Protein AF-A0A094EJZ7-F1 (afdb_monomer_lite)

Secondary structure (DSSP, 8-state):
-EEEBTTGGG--HHHHHHT-BSSTTSEEE-TT---------TT--------SS----EEEETT-TT-EEETT------S--TT----EEE-SSS----------

Structure (mmCIF, N/CA/C/O backbone):
data_AF-A0A094EJZ7-F1
#
_entry.id   AF-A0A094EJZ7-F1
#
loop_
_atom_site.group_PDB
_atom_site.id
_atom_site.type_symbol
_atom_site.label_atom_id
_atom_site.label_alt_id
_atom_site.label_comp_id
_atom_site.label_asym_id
_atom_site.label_entity_id
_atom_site.label_seq_id
_atom_site.pdbx_PDB_ins_code
_atom_site.Cartn_x
_atom_site.Cartn_y
_atom_site.Cartn_z
_atom_site.occupancy
_atom_site.B_iso_or_equiv
_atom_site.auth_seq_id
_atom_site.auth_comp_id
_atom_site.auth_asym_id
_atom_site.auth_atom_id
_atom_site.pdbx_PDB_model_num
ATOM 1 N N . MET A 1 1 ? -4.042 8.710 -10.886 1.00 69.12 1 MET A N 1
ATOM 2 C CA . MET A 1 1 ? -4.130 7.358 -11.488 1.00 69.12 1 MET A CA 1
ATOM 3 C C . MET A 1 1 ? -2.846 6.624 -11.165 1.00 69.12 1 MET A C 1
ATOM 5 O O . MET A 1 1 ? -1.824 7.293 -11.074 1.00 69.12 1 MET A O 1
ATOM 9 N N . LEU A 1 2 ? -2.907 5.308 -10.973 1.00 84.12 2 LEU A N 1
ATOM 10 C CA . LEU A 1 2 ? -1.724 4.473 -10.767 1.00 84.12 2 LEU A CA 1
ATOM 11 C C . LEU A 1 2 ? -1.358 3.765 -12.078 1.00 84.12 2 LEU A C 1
ATOM 13 O O . LEU A 1 2 ? -2.253 3.438 -12.864 1.00 84.12 2 LEU A O 1
ATOM 17 N N . SER A 1 3 ? -0.076 3.516 -12.318 1.00 87.94 3 SER A N 1
ATOM 18 C CA . SER A 1 3 ? 0.377 2.606 -13.374 1.00 87.94 3 SER A CA 1
ATOM 19 C C . SER A 1 3 ? 1.608 1.827 -12.920 1.00 87.94 3 SER A C 1
ATOM 21 O O . SER A 1 3 ? 2.307 2.298 -12.035 1.00 87.94 3 SER A O 1
ATOM 23 N N . PRO A 1 4 ? 1.905 0.651 -13.496 1.00 90.44 4 PRO A N 1
ATOM 24 C CA . PRO A 1 4 ? 3.157 -0.035 -13.194 1.00 90.44 4 PRO A CA 1
ATOM 25 C C . PRO A 1 4 ? 4.373 0.860 -13.460 1.00 90.44 4 PRO A C 1
ATOM 27 O O . PRO A 1 4 ? 4.311 1.760 -14.306 1.00 90.44 4 PRO A O 1
ATOM 30 N N . LEU A 1 5 ? 5.501 0.560 -12.822 1.00 90.75 5 LEU A N 1
ATOM 31 C CA . LEU A 1 5 ? 6.791 1.081 -13.265 1.00 90.75 5 LEU A CA 1
ATOM 32 C C . LEU A 1 5 ? 7.021 0.825 -14.758 1.00 90.75 5 LEU A C 1
ATOM 34 O O . LEU A 1 5 ? 6.748 -0.263 -15.276 1.00 90.75 5 LEU A O 1
ATOM 38 N N . ALA A 1 6 ? 7.608 1.805 -15.444 1.00 92.69 6 ALA A N 1
ATOM 39 C CA . ALA A 1 6 ? 7.993 1.679 -16.847 1.00 92.69 6 ALA A CA 1
ATOM 40 C C . ALA A 1 6 ? 8.988 0.526 -17.082 1.00 92.69 6 ALA A C 1
ATOM 42 O O . ALA A 1 6 ? 8.958 -0.105 -18.139 1.00 92.69 6 ALA A O 1
ATOM 43 N N . ALA A 1 7 ? 9.835 0.230 -16.090 1.00 90.44 7 ALA A N 1
ATOM 44 C CA . ALA A 1 7 ? 10.805 -0.866 -16.120 1.00 90.44 7 ALA A CA 1
ATOM 45 C C . ALA A 1 7 ? 10.166 -2.267 -15.967 1.00 90.44 7 ALA A C 1
ATOM 47 O O . ALA A 1 7 ? 10.747 -3.270 -16.389 1.00 90.44 7 ALA A O 1
ATOM 48 N N . GLY A 1 8 ? 8.938 -2.354 -15.442 1.00 86.88 8 GLY A N 1
ATOM 49 C CA . GLY A 1 8 ? 8.198 -3.607 -15.276 1.00 86.88 8 GLY A CA 1
ATOM 50 C C . GLY A 1 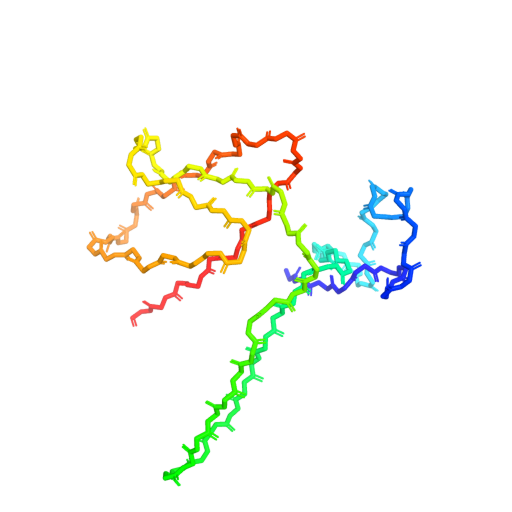8 ? 8.783 -4.559 -14.221 1.00 86.88 8 GLY A C 1
ATOM 51 O O . GLY A 1 8 ? 9.619 -4.186 -13.412 1.00 86.88 8 GLY A O 1
ATOM 52 N N . LYS A 1 9 ? 8.348 -5.830 -14.245 1.00 79.00 9 LYS A N 1
ATOM 53 C CA . LYS A 1 9 ? 8.605 -6.844 -13.191 1.00 79.00 9 LYS A CA 1
ATOM 54 C C . LYS A 1 9 ? 10.093 -7.136 -12.891 1.00 79.00 9 LYS A C 1
ATOM 56 O O . LYS A 1 9 ? 10.400 -7.769 -11.891 1.00 79.00 9 LYS A O 1
ATOM 61 N N . GLY A 1 10 ? 11.001 -6.773 -13.794 1.00 82.50 10 GLY A N 1
ATOM 62 C CA . GLY A 1 10 ? 12.437 -7.044 -13.669 1.00 82.50 10 GLY A CA 1
ATOM 63 C C . GLY A 1 10 ? 13.269 -5.811 -13.333 1.00 82.50 10 GLY A C 1
ATOM 64 O O . GLY A 1 10 ? 14.467 -5.835 -13.610 1.00 82.50 10 GLY A O 1
ATOM 65 N N . ALA A 1 11 ? 12.638 -4.744 -12.835 1.00 86.81 11 ALA A N 1
ATOM 66 C CA . ALA A 1 11 ? 13.307 -3.497 -12.512 1.00 86.81 11 ALA A CA 1
ATOM 67 C C . ALA A 1 11 ? 14.454 -3.722 -11.516 1.00 86.81 11 ALA A C 1
ATOM 69 O O . ALA A 1 11 ? 14.360 -4.474 -10.545 1.00 86.81 11 ALA A O 1
ATOM 70 N N . SER A 1 12 ? 15.582 -3.086 -11.798 1.00 89.12 12 SER A N 1
ATOM 71 C CA . SER A 1 12 ? 16.702 -2.985 -10.873 1.00 89.12 12 SER A CA 1
ATOM 72 C C . SER A 1 12 ? 16.389 -1.999 -9.745 1.00 89.12 12 SER A C 1
ATOM 74 O O . SER A 1 12 ? 15.558 -1.111 -9.900 1.00 89.12 12 SER A O 1
ATOM 76 N N . ALA A 1 13 ? 17.129 -2.072 -8.636 1.00 86.56 13 ALA A N 1
ATOM 77 C CA . ALA A 1 13 ? 16.975 -1.123 -7.527 1.00 86.56 13 ALA A CA 1
ATOM 78 C C . ALA A 1 13 ? 17.157 0.354 -7.944 1.00 86.56 13 ALA A C 1
ATOM 80 O O . ALA A 1 13 ? 16.606 1.254 -7.314 1.00 86.56 13 ALA A O 1
ATOM 81 N N . GLU A 1 14 ? 17.939 0.622 -8.995 1.00 91.44 14 GLU A N 1
ATOM 82 C CA . GLU A 1 14 ? 18.089 1.976 -9.540 1.00 91.44 14 GLU A CA 1
ATOM 83 C C . GLU A 1 14 ? 16.845 2.426 -10.314 1.00 91.44 14 GLU A C 1
ATOM 85 O O . GLU A 1 14 ? 16.498 3.603 -10.265 1.00 91.44 14 GLU A O 1
ATOM 90 N N . GLU A 1 15 ? 16.174 1.506 -11.007 1.00 90.75 15 GLU A N 1
ATOM 91 C CA . GLU A 1 15 ? 14.939 1.771 -11.751 1.00 90.75 15 GLU A CA 1
ATOM 92 C C . GLU A 1 15 ? 13.729 1.908 -10.825 1.00 90.75 15 GLU A C 1
ATOM 94 O O . GLU A 1 15 ? 12.911 2.794 -11.060 1.00 90.75 15 GLU A O 1
ATOM 99 N N . GLU A 1 16 ? 13.662 1.102 -9.762 1.00 84.75 16 GLU A N 1
ATOM 100 C CA . GLU A 1 16 ? 12.688 1.253 -8.669 1.00 84.75 16 GLU A CA 1
ATOM 101 C C . GLU A 1 16 ? 12.821 2.652 -8.053 1.00 84.75 16 GLU A C 1
ATOM 103 O O . GLU A 1 16 ? 11.901 3.457 -8.092 1.00 84.75 16 GLU A O 1
ATOM 108 N N . LYS A 1 17 ? 14.039 3.036 -7.652 1.00 86.38 17 LYS A N 1
ATOM 109 C CA . LYS A 1 17 ? 14.309 4.369 -7.094 1.00 86.38 17 LYS A CA 1
ATOM 110 C C . LYS A 1 17 ? 14.045 5.528 -8.066 1.00 86.38 17 LYS A C 1
ATOM 112 O O . LYS A 1 17 ? 13.812 6.657 -7.632 1.00 86.38 17 LYS A O 1
ATOM 117 N N . ALA A 1 18 ? 14.193 5.300 -9.370 1.00 89.94 18 ALA A N 1
ATOM 118 C CA . ALA A 1 18 ? 13.942 6.327 -10.378 1.00 89.94 18 ALA A CA 1
ATOM 119 C C . ALA A 1 18 ? 12.449 6.640 -10.531 1.00 89.94 18 ALA A C 1
ATOM 121 O O . ALA A 1 18 ? 12.121 7.716 -11.035 1.00 89.94 18 ALA A O 1
ATOM 122 N N . ASP A 1 19 ? 11.586 5.715 -10.107 1.00 88.62 19 ASP A N 1
ATOM 123 C CA . ASP A 1 19 ? 10.154 5.911 -9.929 1.00 88.62 19 ASP A CA 1
ATOM 124 C C . ASP A 1 19 ? 9.468 6.498 -11.177 1.00 88.62 19 ASP A C 1
ATOM 126 O O . ASP A 1 19 ? 8.771 7.517 -11.161 1.00 88.62 19 ASP A O 1
ATOM 130 N N . VAL A 1 20 ? 9.745 5.886 -12.335 1.00 93.00 20 VAL A N 1
ATOM 131 C CA . VAL A 1 20 ? 9.219 6.347 -13.626 1.00 93.00 20 VAL A CA 1
ATOM 132 C C . VAL A 1 20 ? 7.948 5.569 -13.975 1.00 93.00 20 VAL A C 1
ATOM 134 O O . VAL A 1 20 ? 8.021 4.356 -14.202 1.00 93.00 20 VAL A O 1
ATOM 137 N N . PRO A 1 21 ? 6.785 6.232 -14.107 1.00 93.25 21 PRO A N 1
ATOM 138 C CA . PRO A 1 21 ? 5.537 5.551 -14.424 1.00 93.25 21 PRO A CA 1
ATOM 139 C C . PRO A 1 21 ? 5.483 5.096 -15.883 1.00 93.25 21 PRO A C 1
ATOM 141 O O . PRO A 1 21 ? 5.929 5.797 -16.794 1.00 93.25 21 PRO A O 1
ATOM 144 N N . ALA A 1 22 ? 4.849 3.948 -16.130 1.00 93.69 22 ALA A N 1
ATOM 145 C CA . ALA A 1 22 ? 4.568 3.473 -17.484 1.00 93.69 22 ALA A CA 1
ATOM 146 C C . ALA A 1 22 ? 3.582 4.386 -18.237 1.00 93.69 22 ALA A C 1
ATOM 148 O O . ALA A 1 22 ? 3.594 4.431 -19.469 1.00 93.69 22 ALA A O 1
ATOM 149 N N . LEU A 1 23 ? 2.725 5.112 -17.512 1.00 91.38 23 LEU A N 1
ATOM 150 C CA . LEU A 1 23 ? 1.793 6.092 -18.067 1.00 91.38 23 LEU A CA 1
ATOM 151 C C . LEU A 1 23 ? 2.117 7.499 -17.555 1.00 91.38 23 LEU A C 1
ATOM 153 O O . LEU A 1 23 ? 2.223 7.731 -16.352 1.00 91.38 23 LEU A O 1
ATOM 157 N N . LEU A 1 24 ? 2.226 8.460 -18.473 1.00 91.88 24 LEU A N 1
ATOM 158 C CA . LEU A 1 24 ? 2.458 9.861 -18.120 1.00 91.88 24 LEU A CA 1
ATOM 159 C C . LEU A 1 24 ? 1.339 10.384 -17.200 1.00 91.88 24 LEU A C 1
ATOM 161 O O . LEU A 1 24 ? 0.176 10.023 -17.371 1.00 91.88 24 LEU A O 1
ATOM 165 N N . GLU A 1 25 ? 1.700 11.245 -16.246 1.00 90.69 25 GLU A N 1
ATOM 166 C CA . GLU A 1 25 ? 0.779 11.833 -15.253 1.00 90.69 25 GLU A CA 1
ATOM 167 C C . GLU A 1 25 ? 0.115 10.803 -14.315 1.00 90.69 25 GLU A C 1
ATOM 169 O O . GLU A 1 25 ? -0.949 11.050 -13.738 1.00 90.69 25 GLU A O 1
ATOM 174 N N . THR A 1 26 ? 0.748 9.642 -14.133 1.00 87.06 26 THR A N 1
ATOM 175 C CA . 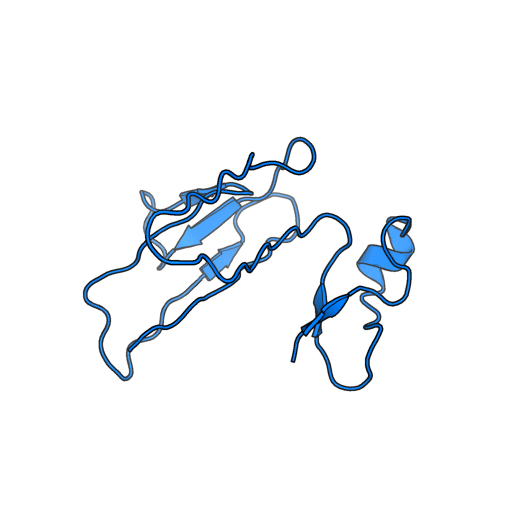THR A 1 26 ? 0.343 8.644 -13.137 1.00 87.06 26 THR A CA 1
ATOM 176 C C . THR A 1 26 ? 1.426 8.443 -12.087 1.00 87.06 26 THR A C 1
ATOM 178 O O . THR A 1 26 ? 2.583 8.784 -12.313 1.00 87.06 26 THR A O 1
ATOM 181 N N . ILE A 1 27 ? 1.029 7.913 -10.933 1.00 87.50 27 ILE A N 1
ATOM 182 C CA . ILE A 1 27 ? 1.961 7.496 -9.889 1.00 87.50 27 ILE A CA 1
ATOM 183 C C . ILE A 1 27 ? 2.382 6.054 -10.223 1.00 87.50 27 ILE A C 1
ATOM 185 O O . ILE A 1 27 ? 1.494 5.213 -10.424 1.00 87.50 27 ILE A O 1
ATOM 189 N N . PRO A 1 28 ? 3.685 5.781 -10.376 1.00 86.88 28 PRO A N 1
ATOM 190 C CA . PRO A 1 28 ? 4.206 4.427 -10.547 1.00 86.88 28 PRO A CA 1
ATOM 191 C C . PRO A 1 28 ? 3.859 3.537 -9.348 1.00 86.88 28 PRO A C 1
ATOM 193 O O . PRO A 1 28 ? 3.666 4.003 -8.230 1.00 86.88 28 PRO A O 1
ATOM 196 N N . ILE A 1 29 ? 3.759 2.243 -9.610 1.00 85.19 29 ILE A N 1
ATOM 197 C CA . ILE A 1 29 ? 3.629 1.203 -8.601 1.00 85.19 29 ILE A CA 1
ATOM 198 C C . ILE A 1 29 ? 4.852 0.291 -8.758 1.00 85.19 29 ILE A C 1
ATOM 200 O O . ILE A 1 29 ? 5.100 -0.171 -9.885 1.00 85.19 29 ILE A O 1
ATOM 204 N N . HIS A 1 30 ? 5.594 0.055 -7.673 1.00 81.12 30 HIS A N 1
ATOM 205 C CA . HIS A 1 30 ? 6.799 -0.777 -7.667 1.00 81.12 30 HIS A CA 1
ATOM 206 C C . HIS A 1 30 ? 6.513 -2.239 -8.044 1.00 81.12 30 HIS A C 1
ATOM 208 O O . HIS A 1 30 ? 5.369 -2.712 -8.015 1.00 81.12 30 HIS A O 1
ATOM 214 N N . ALA A 1 31 ? 7.545 -2.957 -8.500 1.00 73.69 31 ALA A N 1
ATOM 215 C CA . ALA A 1 31 ? 7.384 -4.295 -9.079 1.00 73.69 31 ALA A CA 1
ATOM 216 C C . ALA A 1 31 ? 7.009 -5.385 -8.057 1.00 73.69 31 ALA A C 1
ATOM 218 O O . ALA A 1 31 ? 6.543 -6.462 -8.451 1.00 73.69 31 ALA A O 1
ATOM 219 N N . ASP A 1 32 ? 7.221 -5.118 -6.774 1.00 69.50 32 ASP A N 1
ATOM 220 C CA . ASP A 1 32 ? 6.881 -5.955 -5.623 1.00 69.50 32 ASP A CA 1
ATOM 221 C C . ASP A 1 32 ? 5.455 -5.713 -5.098 1.00 69.50 32 ASP A C 1
ATOM 223 O O . ASP A 1 32 ? 4.897 -6.569 -4.406 1.00 69.50 32 ASP A O 1
ATOM 227 N N . PHE A 1 33 ? 4.799 -4.630 -5.514 1.00 74.31 33 PHE A N 1
ATOM 228 C CA . PHE A 1 33 ? 3.409 -4.373 -5.173 1.00 74.31 33 PHE A CA 1
ATOM 229 C C . PHE A 1 33 ? 2.448 -5.280 -5.959 1.00 74.31 33 PHE A C 1
ATOM 231 O O . PHE A 1 33 ? 2.317 -5.213 -7.188 1.00 74.31 33 PHE A O 1
ATOM 238 N N . VAL A 1 34 ? 1.684 -6.109 -5.241 1.00 71.19 34 VAL A N 1
ATOM 239 C CA . VAL A 1 34 ? 0.691 -7.014 -5.835 1.00 71.19 34 VAL A CA 1
ATOM 240 C C . VAL A 1 34 ? -0.719 -6.652 -5.376 1.00 71.19 34 VAL A C 1
ATOM 242 O O . VAL A 1 34 ? -1.072 -6.796 -4.210 1.00 71.19 34 VAL A O 1
ATOM 245 N N . MET A 1 35 ? -1.573 -6.278 -6.331 1.00 75.25 35 MET A N 1
ATOM 246 C CA . MET A 1 35 ? -3.012 -6.096 -6.127 1.00 75.25 35 MET A CA 1
ATOM 247 C C . MET A 1 35 ? -3.797 -7.016 -7.061 1.00 75.25 35 MET A C 1
ATOM 249 O O . MET A 1 35 ? -3.534 -7.077 -8.262 1.00 75.25 35 MET A O 1
ATOM 253 N N . ALA A 1 36 ? -4.802 -7.705 -6.520 1.00 69.75 36 ALA A N 1
ATOM 254 C CA . ALA A 1 36 ? -5.745 -8.495 -7.298 1.00 69.75 36 ALA A CA 1
ATOM 255 C C . ALA A 1 36 ? -7.154 -7.906 -7.181 1.00 69.75 36 ALA A C 1
ATOM 257 O O . ALA A 1 36 ? -7.662 -7.691 -6.083 1.00 69.75 36 ALA A O 1
ATOM 258 N N . ALA A 1 37 ? -7.802 -7.699 -8.325 1.00 75.62 37 ALA A N 1
ATOM 259 C CA . ALA A 1 37 ? -9.220 -7.379 -8.415 1.00 75.62 37 ALA A CA 1
ATOM 260 C C . ALA A 1 37 ? -9.903 -8.429 -9.297 1.00 75.62 37 ALA A C 1
ATOM 262 O O . ALA A 1 37 ? -9.400 -8.775 -10.367 1.00 75.62 37 ALA A O 1
ATOM 263 N N . GLY A 1 38 ? -11.045 -8.953 -8.855 1.00 72.62 38 GLY A N 1
ATOM 264 C CA . GLY A 1 38 ? -11.773 -9.999 -9.568 1.00 72.62 38 GLY A CA 1
ATOM 265 C C . GLY A 1 38 ? -13.282 -9.819 -9.463 1.00 72.62 38 GLY A C 1
ATOM 266 O O . GLY A 1 38 ? -13.799 -9.476 -8.404 1.00 72.62 38 GLY A O 1
ATOM 267 N N . ILE A 1 39 ? -13.994 -10.080 -10.562 1.00 79.94 39 ILE A N 1
ATOM 268 C CA . ILE A 1 39 ? -15.458 -10.183 -10.566 1.00 79.94 39 ILE A CA 1
ATOM 269 C C . ILE A 1 39 ? -15.823 -11.633 -10.247 1.00 79.94 39 ILE A C 1
ATOM 271 O O . ILE A 1 39 ? -15.426 -12.552 -10.965 1.00 79.94 39 ILE A O 1
ATOM 275 N N . ILE A 1 40 ? -16.591 -11.840 -9.179 1.00 82.50 40 ILE A N 1
ATOM 276 C CA . ILE A 1 40 ? -16.978 -13.170 -8.703 1.00 82.50 40 ILE A CA 1
ATOM 277 C C . ILE A 1 40 ? -18.470 -13.368 -8.974 1.00 82.50 40 ILE A C 1
ATOM 279 O O . ILE A 1 40 ? -19.302 -12.596 -8.506 1.00 82.50 40 ILE A O 1
ATOM 283 N N . GLY A 1 41 ? -18.809 -14.397 -9.754 1.00 84.12 41 GLY A N 1
ATOM 284 C CA . GLY A 1 41 ? -20.203 -14.753 -10.034 1.00 84.12 41 GLY A CA 1
ATOM 285 C C . GLY A 1 41 ? -20.921 -15.368 -8.826 1.00 84.12 41 GLY A C 1
ATOM 286 O O . GLY A 1 41 ? -20.286 -15.882 -7.906 1.00 84.12 41 GLY A O 1
ATOM 287 N N . GLU A 1 42 ? -22.254 -15.365 -8.850 1.00 85.44 42 GLU A N 1
ATOM 288 C CA . GLU A 1 42 ? -23.083 -15.936 -7.781 1.00 85.44 42 GLU A CA 1
ATOM 289 C C . GLU A 1 42 ? -22.720 -17.409 -7.501 1.00 85.44 42 GLU A C 1
ATOM 291 O O . GLU A 1 42 ? -22.561 -18.223 -8.416 1.00 85.44 42 GLU A O 1
ATOM 296 N N . GLY A 1 43 ? -22.529 -17.747 -6.221 1.00 89.19 43 GLY A N 1
ATOM 297 C CA . GLY A 1 43 ? -22.126 -19.088 -5.782 1.00 89.19 43 GLY A CA 1
ATOM 298 C C . GLY A 1 43 ? -20.677 -19.482 -6.111 1.00 89.19 43 GLY A C 1
ATOM 299 O O . GLY A 1 43 ? -20.318 -20.649 -5.946 1.00 89.19 43 GLY A O 1
ATOM 300 N N . LYS A 1 44 ? -19.836 -18.556 -6.592 1.00 86.88 44 LYS A N 1
ATOM 301 C CA . LYS A 1 44 ? -18.404 -18.794 -6.834 1.00 86.88 44 LYS A CA 1
ATOM 302 C C . LYS A 1 44 ? -17.548 -18.309 -5.668 1.00 86.88 44 LYS A C 1
ATOM 304 O O . LYS A 1 44 ? -17.960 -17.472 -4.871 1.00 86.88 44 LYS A O 1
ATOM 309 N N . ARG A 1 45 ? -16.333 -18.853 -5.592 1.00 73.56 45 ARG A N 1
ATOM 310 C CA . ARG A 1 45 ? -15.323 -18.498 -4.597 1.00 73.56 45 ARG A CA 1
ATOM 311 C C . ARG A 1 45 ? -14.077 -17.980 -5.298 1.00 73.56 45 ARG A C 1
ATOM 313 O O . ARG A 1 45 ? -13.654 -18.565 -6.292 1.00 73.56 45 ARG A O 1
ATOM 320 N N . PHE A 1 46 ? -13.513 -16.908 -4.761 1.00 74.56 46 PHE A N 1
ATOM 321 C CA . PHE A 1 46 ? -12.174 -16.442 -5.090 1.00 74.56 46 PHE A CA 1
ATOM 322 C C . PHE A 1 46 ? -11.256 -16.817 -3.933 1.00 74.56 46 PHE A C 1
ATOM 324 O O . PHE A 1 46 ? -11.575 -16.545 -2.776 1.00 74.56 46 PHE A O 1
ATOM 331 N N . GLU A 1 47 ? -10.160 -17.490 -4.250 1.00 67.31 47 GLU A N 1
ATOM 332 C CA . GLU A 1 47 ? -9.131 -17.864 -3.290 1.00 67.31 47 GLU A CA 1
ATOM 333 C C . GLU A 1 47 ? -7.834 -17.207 -3.751 1.00 67.31 47 GLU A C 1
ATOM 335 O O . GLU A 1 47 ? -7.444 -17.327 -4.912 1.00 67.31 47 GLU A O 1
ATOM 340 N N . TRP A 1 48 ? -7.206 -16.470 -2.842 1.00 64.56 48 TRP A N 1
ATOM 341 C CA . TRP A 1 48 ? -5.969 -15.745 -3.081 1.00 64.56 48 TRP A CA 1
ATOM 342 C C . TRP A 1 48 ? -4.965 -16.131 -2.009 1.00 64.56 48 TRP A C 1
ATOM 344 O O . TRP A 1 48 ? -5.299 -16.176 -0.824 1.00 64.56 48 TRP A O 1
ATOM 354 N N . VAL A 1 49 ? -3.743 -16.418 -2.440 1.00 62.59 49 VAL A N 1
ATOM 355 C CA . VAL A 1 49 ? -2.612 -16.630 -1.543 1.00 62.59 49 VAL A CA 1
ATOM 356 C C . VAL A 1 49 ? -1.870 -15.304 -1.466 1.00 62.59 49 VAL A C 1
ATOM 358 O O . VAL A 1 49 ? -1.361 -14.825 -2.475 1.00 62.59 49 VAL A O 1
ATOM 361 N N . VAL A 1 50 ? -1.873 -14.697 -0.282 1.00 61.84 50 VAL A N 1
ATOM 362 C CA . VAL A 1 50 ? -1.173 -13.436 -0.005 1.00 61.84 50 VAL A CA 1
ATOM 363 C C . VAL A 1 50 ? 0.338 -13.687 0.045 1.00 61.84 50 VAL A C 1
ATOM 365 O O . VAL A 1 50 ? 0.759 -14.699 0.604 1.00 61.84 50 VAL A O 1
ATOM 368 N N . GLY A 1 51 ? 1.122 -12.757 -0.513 1.00 56.25 51 GLY A N 1
ATOM 369 C CA . GLY A 1 51 ? 2.586 -12.716 -0.405 1.00 56.25 51 GLY A CA 1
ATOM 370 C C . GLY A 1 51 ? 3.311 -12.645 -1.755 1.00 56.25 51 GLY A C 1
ATOM 371 O O . GLY A 1 51 ? 3.367 -13.639 -2.481 1.00 56.25 51 GLY A O 1
ATOM 372 N N . GLY A 1 52 ? 3.885 -11.474 -2.063 1.00 56.84 52 GLY A N 1
ATOM 373 C CA . GLY A 1 52 ? 5.212 -11.383 -2.694 1.00 56.84 52 GLY A CA 1
ATOM 374 C C . GLY A 1 52 ? 6.289 -11.698 -1.641 1.00 56.84 52 GLY A C 1
ATOM 375 O O . GLY A 1 52 ? 5.935 -11.959 -0.498 1.00 56.84 52 GLY A O 1
ATOM 376 N N . GLU A 1 53 ? 7.568 -11.779 -2.005 1.00 54.00 53 GLU A N 1
ATOM 377 C CA . GLU A 1 53 ? 8.659 -12.229 -1.110 1.00 54.00 53 GLU A CA 1
ATOM 378 C C . GLU A 1 53 ? 8.772 -11.434 0.222 1.00 54.00 53 GLU A C 1
ATOM 380 O O . GLU A 1 53 ? 8.220 -10.350 0.343 1.00 54.00 53 GLU A O 1
ATOM 385 N N . ASP A 1 54 ? 9.456 -12.002 1.235 1.00 53.59 54 ASP A N 1
ATOM 386 C CA . ASP A 1 54 ? 9.52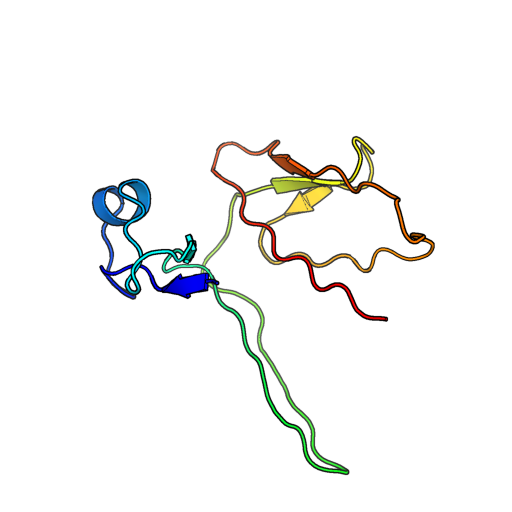0 -11.525 2.638 1.00 53.59 54 ASP A CA 1
ATOM 387 C C . ASP A 1 54 ? 9.773 -10.005 2.802 1.00 53.59 54 ASP A C 1
ATOM 389 O O . ASP A 1 54 ? 10.913 -9.535 2.726 1.00 53.59 54 ASP A O 1
ATOM 393 N N . GLY A 1 55 ? 8.710 -9.264 3.119 1.00 53.53 55 GLY A N 1
ATOM 394 C CA . GLY A 1 55 ? 8.705 -7.813 3.295 1.00 53.53 55 GLY A CA 1
ATOM 395 C C . GLY A 1 55 ? 9.240 -7.283 4.633 1.00 53.53 55 GLY A C 1
ATOM 396 O O . GLY A 1 55 ? 9.079 -7.917 5.682 1.00 53.53 55 GLY A O 1
ATOM 397 N N . LYS A 1 56 ? 9.871 -6.097 4.630 1.00 59.25 56 LYS A N 1
ATOM 398 C CA . LYS A 1 56 ? 10.484 -5.446 5.819 1.00 59.25 56 LYS A CA 1
ATOM 399 C C . LYS A 1 56 ? 9.832 -4.123 6.235 1.00 59.25 56 LYS A C 1
ATOM 401 O O . LYS A 1 56 ? 10.165 -3.599 7.307 1.00 59.25 56 LYS A O 1
ATOM 406 N N . SER A 1 57 ? 8.909 -3.593 5.439 1.00 62.03 57 SER A N 1
ATOM 407 C CA . SER A 1 57 ? 8.308 -2.275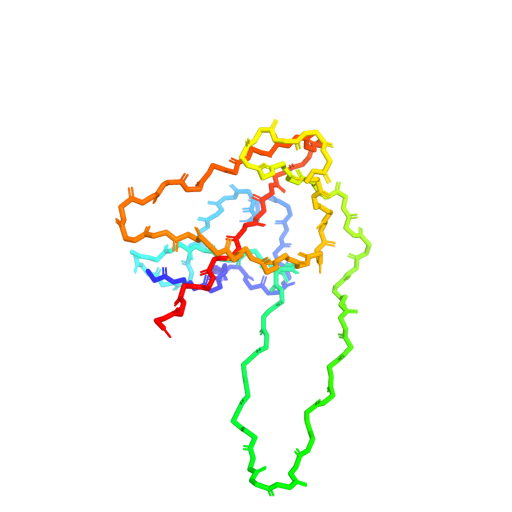 5.667 1.00 62.03 57 SER A CA 1
ATOM 408 C C . SER A 1 57 ? 7.245 -2.273 6.772 1.00 62.03 57 SER A C 1
ATOM 410 O O . SER A 1 57 ? 6.620 -3.294 7.070 1.00 62.03 57 SER A O 1
ATOM 412 N N . LYS A 1 58 ? 7.069 -1.114 7.432 1.00 70.75 58 LYS A N 1
ATOM 413 C CA . LYS A 1 58 ? 6.087 -0.898 8.514 1.00 70.75 58 LYS A CA 1
ATOM 414 C C . LYS A 1 58 ? 5.507 0.516 8.500 1.00 70.75 58 LYS A C 1
ATOM 416 O O . LYS A 1 58 ? 6.257 1.491 8.412 1.00 70.75 58 LYS A O 1
ATOM 421 N N . ILE A 1 59 ? 4.199 0.625 8.717 1.00 72.38 59 ILE A N 1
ATOM 422 C CA . ILE A 1 59 ? 3.483 1.897 8.886 1.00 72.38 59 ILE A CA 1
ATOM 423 C C . ILE A 1 59 ? 2.801 1.990 10.251 1.00 72.38 59 ILE A C 1
ATOM 425 O O . ILE A 1 59 ? 2.403 0.979 10.827 1.00 72.38 59 ILE A O 1
ATOM 429 N N . ARG A 1 60 ? 2.618 3.213 10.753 1.00 83.56 60 ARG A N 1
ATOM 430 C CA . ARG A 1 60 ? 1.774 3.531 11.911 1.00 83.56 60 ARG A CA 1
ATOM 431 C C . ARG A 1 60 ? 0.542 4.312 11.463 1.00 83.56 60 ARG A C 1
ATOM 433 O O . ARG A 1 60 ? 0.670 5.319 10.766 1.00 83.56 60 ARG A O 1
ATOM 440 N N . LEU A 1 61 ? -0.631 3.870 11.909 1.00 73.94 61 LEU A N 1
ATOM 441 C CA . LEU A 1 61 ? -1.915 4.517 11.641 1.00 73.94 61 LEU A CA 1
ATOM 442 C C . LEU A 1 61 ? -2.252 5.531 12.747 1.00 73.94 61 LEU A C 1
ATOM 444 O O . LEU A 1 61 ? -2.263 5.186 13.931 1.00 73.94 61 LEU A O 1
ATOM 448 N N . ASP A 1 62 ? -2.537 6.778 12.366 1.00 76.00 62 ASP A N 1
ATOM 449 C CA . ASP A 1 62 ? -2.993 7.870 13.244 1.00 76.00 62 ASP A CA 1
ATOM 450 C C . ASP A 1 62 ? -2.128 8.101 14.499 1.00 76.00 62 ASP A C 1
ATOM 452 O O . ASP A 1 62 ? -2.618 8.520 15.550 1.00 76.00 62 ASP A O 1
ATOM 456 N N . GLY A 1 63 ? -0.829 7.798 14.427 1.00 67.94 63 GLY A N 1
ATOM 457 C CA . GLY A 1 63 ? 0.090 7.957 15.558 1.00 67.94 63 GLY A CA 1
ATOM 458 C C . GLY A 1 63 ? -0.177 7.015 16.742 1.00 67.94 63 GLY A C 1
ATOM 459 O O . GLY A 1 63 ? 0.395 7.215 17.813 1.00 67.94 63 GLY A O 1
ATOM 460 N N . ARG A 1 64 ? -1.024 5.989 16.585 1.00 77.12 64 ARG A N 1
ATOM 461 C CA . ARG A 1 64 ? -1.358 5.045 17.662 1.00 77.12 64 ARG A CA 1
ATOM 462 C C . ARG A 1 64 ? -0.302 3.947 17.759 1.00 77.12 64 ARG A C 1
ATOM 464 O O . ARG A 1 64 ? -0.006 3.272 16.777 1.00 77.12 64 ARG A O 1
ATOM 471 N N . GLU A 1 65 ? 0.268 3.754 18.948 1.00 74.00 65 GLU A N 1
ATOM 472 C CA . GLU A 1 65 ? 1.355 2.782 19.163 1.00 74.00 65 GLU A CA 1
ATOM 473 C C . GLU A 1 65 ? 0.922 1.319 18.975 1.00 74.00 65 GLU A C 1
ATOM 475 O O . GLU A 1 65 ? 1.753 0.469 18.664 1.00 74.00 65 GLU A O 1
ATOM 480 N N . ASP A 1 66 ? -0.370 1.028 19.126 1.00 76.69 66 ASP A N 1
ATOM 481 C CA . ASP A 1 66 ? -0.965 -0.297 18.940 1.00 76.69 66 ASP A CA 1
ATOM 482 C C . ASP A 1 66 ? -1.441 -0.564 17.502 1.00 76.69 66 ASP A C 1
ATOM 484 O O . ASP A 1 66 ? -1.899 -1.663 17.201 1.00 76.69 66 ASP A O 1
ATOM 488 N N . SER A 1 67 ? -1.319 0.420 16.607 1.00 78.81 67 SER A N 1
ATOM 489 C CA . SER A 1 67 ? -1.797 0.350 15.223 1.00 78.81 67 SER A CA 1
ATOM 490 C C . SER A 1 67 ? -0.624 0.439 14.242 1.00 78.81 67 SER A C 1
ATOM 492 O O . SER A 1 67 ? -0.540 1.355 13.421 1.00 78.81 67 SER A O 1
ATOM 494 N N . VAL A 1 68 ? 0.309 -0.510 14.368 1.00 82.75 68 VAL A N 1
ATOM 495 C CA . VAL A 1 68 ? 1.448 -0.689 13.457 1.00 82.75 68 VAL A CA 1
ATOM 496 C C . VAL A 1 68 ? 1.165 -1.861 12.524 1.00 82.75 68 VAL A C 1
ATOM 498 O O . VAL A 1 68 ? 0.920 -2.968 12.998 1.00 82.75 68 VAL A O 1
ATOM 501 N N . LEU A 1 69 ? 1.220 -1.617 11.216 1.00 82.62 69 LEU A N 1
ATOM 502 C CA . LEU A 1 69 ? 1.015 -2.625 10.175 1.00 82.62 69 LEU A CA 1
ATOM 503 C C . LEU A 1 69 ? 2.341 -2.895 9.469 1.00 82.62 69 LEU A C 1
ATOM 505 O O . LEU A 1 69 ? 3.062 -1.952 9.134 1.00 82.62 69 LEU A O 1
ATOM 509 N N . GLY A 1 70 ? 2.676 -4.168 9.285 1.00 79.94 70 GLY A N 1
ATOM 510 C CA . GLY A 1 70 ? 3.775 -4.596 8.428 1.00 79.94 70 GLY A CA 1
ATOM 511 C C . GLY A 1 70 ? 3.361 -4.666 6.960 1.00 79.94 70 GLY A C 1
ATOM 512 O O . GLY A 1 70 ? 2.201 -4.473 6.601 1.00 79.94 70 GLY A O 1
ATOM 513 N N . GLU A 1 71 ? 4.322 -4.955 6.097 1.00 78.69 71 GLU A N 1
ATOM 514 C CA . GLU A 1 71 ? 4.058 -5.214 4.686 1.00 78.69 71 GLU A CA 1
ATOM 515 C C . GLU A 1 71 ? 3.075 -6.382 4.492 1.00 78.69 71 GLU A C 1
ATOM 517 O O . GLU A 1 71 ? 3.183 -7.426 5.136 1.00 78.69 71 GLU A O 1
ATOM 522 N N . GLY A 1 72 ? 2.087 -6.189 3.615 1.00 72.12 72 GLY A N 1
ATOM 523 C CA . GLY A 1 72 ? 1.024 -7.164 3.361 1.00 72.12 72 GLY A CA 1
ATOM 524 C C . GLY A 1 72 ? -0.095 -7.202 4.410 1.00 72.12 72 GLY A C 1
ATOM 525 O O . GLY A 1 72 ? -1.120 -7.844 4.161 1.00 72.12 72 GLY A O 1
ATOM 526 N N . ASP A 1 73 ? 0.044 -6.501 5.540 1.00 78.12 73 ASP A N 1
ATOM 527 C CA . ASP A 1 73 ? -1.037 -6.360 6.515 1.00 78.12 73 ASP A CA 1
ATOM 528 C C . ASP A 1 73 ? -2.136 -5.425 5.988 1.00 78.12 73 ASP A C 1
ATOM 530 O O . ASP A 1 73 ? -1.886 -4.410 5.338 1.00 78.12 73 ASP A O 1
ATOM 534 N N . GLY A 1 74 ? -3.385 -5.754 6.316 1.00 80.12 74 GLY A N 1
ATOM 535 C CA . GLY A 1 74 ? -4.546 -4.914 6.039 1.00 80.12 74 GLY A CA 1
ATOM 536 C C . GLY A 1 74 ? -5.262 -4.522 7.326 1.00 80.12 74 GLY A C 1
ATOM 537 O O . GLY A 1 74 ? -5.395 -5.333 8.243 1.00 80.12 74 GLY A O 1
ATOM 538 N N . ALA A 1 75 ? -5.784 -3.297 7.376 1.00 83.44 75 ALA A N 1
ATOM 539 C CA . ALA A 1 75 ? -6.656 -2.838 8.451 1.00 83.44 75 ALA A CA 1
ATOM 540 C C . ALA A 1 75 ? -7.985 -2.332 7.889 1.00 83.44 75 ALA A C 1
ATOM 542 O O . ALA A 1 75 ? -8.016 -1.566 6.928 1.00 83.44 75 ALA A O 1
ATOM 543 N N . PHE A 1 76 ? -9.089 -2.735 8.521 1.00 82.62 76 PHE A N 1
ATOM 544 C CA . PHE A 1 76 ? -10.388 -2.113 8.291 1.00 82.62 76 PHE A CA 1
ATOM 545 C C . PHE A 1 76 ? -10.584 -0.995 9.313 1.00 82.62 76 PHE A C 1
ATOM 547 O O . PHE A 1 76 ? -10.695 -1.258 10.513 1.00 82.62 76 PHE A O 1
ATOM 554 N N . VAL A 1 77 ? -10.610 0.250 8.842 1.00 82.50 77 VAL A N 1
ATOM 555 C CA . VAL A 1 77 ? -10.797 1.426 9.694 1.00 82.50 77 VAL A CA 1
ATOM 556 C C . VAL A 1 77 ? -12.270 1.818 9.666 1.00 82.50 77 VAL A C 1
ATOM 558 O O . VAL A 1 77 ? -12.777 2.319 8.669 1.00 82.50 77 VAL A O 1
ATOM 561 N N . SER A 1 78 ? -12.976 1.555 10.763 1.00 81.44 78 SER A N 1
ATOM 562 C CA . SER A 1 78 ? -14.392 1.905 10.921 1.00 81.44 78 SER A CA 1
ATOM 563 C C . SER A 1 78 ? -14.584 3.220 11.680 1.00 81.44 78 SER A C 1
ATOM 565 O O . SER A 1 78 ? -13.693 3.649 12.412 1.00 81.44 78 SER A O 1
ATOM 567 N N . SER A 1 79 ? -15.795 3.783 11.611 1.00 80.75 79 SER A N 1
ATOM 568 C CA . SER A 1 79 ? -16.213 4.990 12.353 1.00 80.75 79 SER A CA 1
ATOM 569 C C . SER A 1 79 ? -15.549 6.296 11.906 1.00 80.75 79 SER A C 1
ATOM 571 O O . SER A 1 79 ? -15.579 7.273 12.652 1.00 80.75 79 SER A O 1
ATOM 573 N N . VAL A 1 80 ? -14.989 6.315 10.697 1.00 83.00 80 VAL A N 1
ATOM 574 C CA . VAL A 1 80 ? -14.564 7.541 10.013 1.00 83.00 80 VAL A CA 1
ATOM 575 C C . VAL A 1 80 ? -15.779 8.277 9.444 1.00 83.00 80 VAL A C 1
ATOM 577 O O . VAL A 1 80 ? -16.768 7.653 9.054 1.00 83.00 80 VAL A O 1
ATOM 580 N N . GLN A 1 81 ? -15.730 9.604 9.436 1.00 83.81 81 GLN A N 1
ATOM 581 C CA . GLN A 1 81 ? -16.770 10.485 8.909 1.00 83.81 81 GLN A CA 1
ATOM 582 C C . GLN A 1 81 ? -16.236 11.340 7.761 1.00 83.81 81 GLN A C 1
ATOM 584 O O . GLN A 1 81 ? -15.036 11.580 7.631 1.00 83.81 81 GLN A O 1
ATOM 589 N N . ALA A 1 82 ? -17.149 11.849 6.931 1.00 84.44 82 ALA A N 1
ATOM 590 C CA . ALA A 1 82 ? -16.793 12.780 5.870 1.00 84.44 82 ALA A CA 1
ATOM 591 C C . ALA A 1 82 ? -16.095 14.022 6.454 1.00 84.44 82 ALA A C 1
ATOM 593 O O . ALA A 1 82 ? -16.681 14.764 7.244 1.00 84.44 82 ALA A O 1
ATOM 594 N N . GLY A 1 83 ? -14.853 14.253 6.024 1.00 84.19 83 GLY A N 1
ATOM 595 C CA . GLY A 1 83 ? -14.006 15.345 6.506 1.00 84.19 83 GLY A CA 1
ATOM 596 C C . GLY A 1 83 ? -12.966 14.938 7.553 1.00 84.19 83 GLY A C 1
ATOM 597 O O . GLY A 1 83 ? -12.115 15.767 7.879 1.00 84.19 83 GLY A O 1
ATOM 598 N N . ASP A 1 84 ? -12.986 13.695 8.039 1.00 84.56 84 ASP A N 1
ATOM 599 C CA . ASP A 1 84 ? -11.902 13.159 8.861 1.00 84.56 84 ASP A CA 1
ATOM 600 C C . ASP A 1 84 ? -10.620 12.978 8.030 1.00 84.56 84 ASP A C 1
ATOM 602 O O . ASP A 1 84 ? -10.657 12.759 6.817 1.00 84.56 84 ASP A O 1
ATOM 606 N N . VAL A 1 85 ? -9.465 13.071 8.696 1.00 85.69 85 VAL A N 1
ATOM 607 C CA . VAL A 1 85 ? -8.142 12.873 8.088 1.00 85.69 85 VAL A CA 1
ATOM 608 C C . VAL A 1 85 ? -7.473 11.691 8.770 1.00 85.69 85 VAL A C 1
ATOM 610 O O . VAL A 1 85 ? -7.244 11.738 9.977 1.00 85.69 85 VAL A O 1
ATOM 613 N N . LEU A 1 86 ? -7.132 10.667 7.988 1.00 86.06 86 LEU A N 1
ATOM 614 C CA . LEU A 1 86 ? -6.294 9.556 8.435 1.00 86.06 86 LEU A CA 1
ATOM 615 C C . LEU A 1 86 ? -4.826 9.854 8.119 1.00 86.06 86 LEU A C 1
ATOM 617 O O . LEU A 1 86 ? -4.470 10.152 6.977 1.00 86.06 86 LEU A O 1
ATOM 621 N N . GLY A 1 87 ? -3.982 9.789 9.143 1.00 86.25 87 GLY A N 1
ATOM 622 C CA . GLY A 1 87 ? -2.540 9.957 9.046 1.00 86.25 87 GLY A CA 1
ATOM 623 C C . GLY A 1 87 ? -1.826 8.613 8.945 1.00 86.25 87 GLY A C 1
ATOM 624 O O . GLY A 1 87 ? -2.098 7.692 9.713 1.00 86.25 87 GLY A O 1
ATOM 625 N N . PHE A 1 88 ? -0.862 8.525 8.034 1.00 86.75 88 PHE A N 1
ATOM 626 C CA . PHE A 1 88 ? -0.001 7.358 7.867 1.00 86.75 88 PHE A CA 1
ATOM 627 C C . PHE A 1 88 ? 1.449 7.803 8.020 1.00 86.75 88 PHE A C 1
ATOM 629 O O . PHE A 1 88 ? 1.904 8.713 7.328 1.00 86.75 88 PHE A O 1
ATOM 636 N N . GLU A 1 89 ? 2.166 7.183 8.949 1.00 88.56 89 GLU A N 1
ATOM 637 C CA . GLU A 1 89 ? 3.575 7.465 9.212 1.00 88.56 89 GLU A CA 1
ATOM 638 C C . GLU A 1 89 ? 4.395 6.224 8.857 1.00 88.56 89 GLU A C 1
ATOM 640 O O . GLU A 1 89 ? 4.172 5.155 9.430 1.00 88.56 89 GLU A O 1
ATOM 645 N N . SER A 1 90 ? 5.343 6.350 7.924 1.00 88.25 90 SER A N 1
ATOM 646 C CA . SER A 1 90 ? 6.346 5.299 7.725 1.00 88.25 90 SER A CA 1
ATOM 647 C C . SER A 1 90 ? 7.312 5.308 8.906 1.00 88.25 90 SER A C 1
ATOM 649 O O . SER A 1 90 ? 7.901 6.342 9.225 1.00 88.25 90 SER A O 1
ATOM 651 N N . ILE A 1 91 ? 7.450 4.161 9.570 1.00 88.06 91 ILE A N 1
ATOM 652 C CA . ILE A 1 91 ? 8.294 3.997 10.765 1.00 88.06 91 ILE A CA 1
ATOM 653 C C . ILE A 1 91 ? 9.321 2.866 10.606 1.00 88.06 91 ILE A C 1
ATOM 655 O O . ILE A 1 91 ? 9.988 2.499 11.576 1.00 88.06 91 ILE A O 1
ATOM 659 N N . GLY A 1 92 ? 9.396 2.276 9.409 1.00 80.94 92 GLY A N 1
ATOM 660 C CA . GLY A 1 92 ? 10.351 1.236 9.035 1.00 80.94 92 GLY A CA 1
ATOM 661 C C . GLY A 1 92 ? 11.686 1.792 8.532 1.00 80.94 92 GLY A C 1
ATOM 662 O O . GLY A 1 92 ? 11.897 3.001 8.470 1.00 80.94 92 GLY A O 1
ATOM 663 N N . GLU A 1 93 ? 12.599 0.883 8.184 1.00 77.75 93 GLU A N 1
ATOM 664 C CA . GLU A 1 93 ? 13.914 1.227 7.613 1.00 77.75 93 GLU A CA 1
ATOM 665 C C . GLU A 1 93 ? 13.868 1.449 6.089 1.00 77.75 93 GLU A C 1
ATOM 667 O O . GLU A 1 93 ? 14.818 1.982 5.518 1.00 77.75 93 GLU A O 1
ATOM 672 N N . GLU A 1 94 ? 12.767 1.057 5.446 1.00 77.38 94 GLU A N 1
ATOM 673 C CA . GLU A 1 94 ? 12.536 1.120 3.999 1.00 77.38 94 GLU A CA 1
ATOM 674 C C . GLU A 1 94 ? 11.282 1.963 3.692 1.00 77.38 94 GLU A C 1
ATOM 676 O O . GLU A 1 94 ? 10.515 2.324 4.595 1.00 77.38 94 GLU A O 1
ATOM 681 N N . GLU A 1 95 ? 11.093 2.332 2.421 1.00 79.19 95 GLU A N 1
ATOM 682 C CA . GLU A 1 95 ? 9.900 3.064 1.992 1.00 79.19 95 GLU A CA 1
ATOM 683 C C . GLU A 1 95 ? 8.644 2.205 2.189 1.00 79.19 95 GLU A C 1
ATOM 685 O O . GLU A 1 95 ? 8.664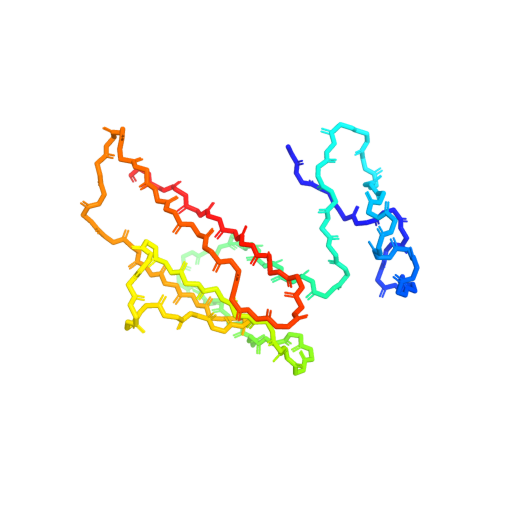 0.982 2.044 1.00 79.19 95 GLU A O 1
ATOM 690 N N . ALA A 1 96 ? 7.547 2.853 2.583 1.00 78.50 96 ALA A N 1
ATOM 691 C CA . ALA A 1 96 ? 6.288 2.174 2.840 1.00 78.50 96 ALA A CA 1
ATOM 692 C C . ALA A 1 96 ? 5.231 2.642 1.848 1.00 78.50 96 ALA A C 1
ATOM 694 O O . ALA A 1 96 ? 4.983 3.841 1.704 1.00 78.50 96 ALA A O 1
ATOM 695 N N . GLU A 1 97 ? 4.573 1.679 1.221 1.00 76.56 97 GLU A N 1
ATOM 696 C CA . GLU A 1 97 ? 3.482 1.915 0.290 1.00 76.56 97 GLU A CA 1
ATOM 697 C C . GLU A 1 97 ? 2.143 1.661 0.976 1.00 76.56 97 GLU A C 1
ATOM 699 O O . GLU A 1 97 ? 1.985 0.706 1.739 1.00 76.56 97 GLU A O 1
ATOM 704 N N . VAL A 1 98 ? 1.158 2.520 0.712 1.00 80.00 98 VAL A N 1
ATOM 705 C CA . VAL A 1 98 ? -0.181 2.393 1.295 1.00 80.00 98 VAL A CA 1
ATOM 706 C C . VAL A 1 98 ? -1.226 2.501 0.196 1.00 80.00 98 VAL A C 1
ATOM 708 O O . VAL A 1 98 ? -1.238 3.463 -0.572 1.00 80.00 98 VAL A O 1
ATOM 711 N N . VAL A 1 99 ? -2.156 1.545 0.165 1.00 81.75 99 VAL A N 1
ATOM 712 C CA . VAL A 1 99 ? -3.387 1.647 -0.623 1.00 81.75 99 VAL A CA 1
ATOM 713 C C . VAL A 1 99 ? -4.575 1.845 0.301 1.00 81.75 99 VAL A C 1
ATOM 715 O O . VAL A 1 99 ? -4.823 1.044 1.199 1.00 81.75 99 VAL A O 1
ATOM 718 N N . ILE A 1 100 ? -5.330 2.911 0.042 1.00 84.25 100 ILE A N 1
ATOM 719 C CA . ILE A 1 100 ? -6.555 3.245 0.765 1.00 84.25 100 ILE A CA 1
ATOM 720 C C . ILE A 1 100 ? -7.733 2.967 -0.162 1.00 84.25 100 ILE A C 1
ATOM 722 O O . ILE A 1 100 ? -7.817 3.523 -1.259 1.00 84.25 100 ILE A O 1
ATOM 726 N N . LEU A 1 101 ? -8.633 2.094 0.284 1.00 82.69 101 LEU A N 1
ATOM 727 C CA . LEU A 1 101 ? -9.912 1.850 -0.369 1.00 82.69 101 LEU A CA 1
ATOM 728 C C . LEU A 1 101 ? -10.995 2.513 0.474 1.00 82.69 101 LEU A C 1
ATOM 730 O O . LEU A 1 101 ? -11.343 2.014 1.541 1.00 82.69 101 LEU A O 1
ATOM 734 N N . ASP A 1 102 ? -11.483 3.650 -0.009 1.00 83.00 102 ASP A N 1
ATOM 735 C CA . ASP A 1 102 ? -12.610 4.361 0.583 1.00 83.00 102 ASP A CA 1
ATOM 736 C C . ASP A 1 102 ? -13.904 3.862 -0.069 1.00 83.00 102 ASP A C 1
ATOM 738 O O . ASP A 1 102 ? -14.053 3.915 -1.295 1.00 83.00 102 ASP A O 1
ATOM 742 N N . SER A 1 103 ? -14.801 3.298 0.736 1.00 71.75 103 SER A N 1
ATOM 743 C CA . SER A 1 103 ? -16.095 2.790 0.284 1.00 71.75 103 SER A CA 1
ATOM 744 C C . SER A 1 103 ? -17.214 3.506 1.031 1.00 71.75 103 SER A C 1
ATOM 746 O O . SER A 1 103 ? -17.224 3.453 2.262 1.00 71.75 103 SER A O 1
ATOM 748 N N . ASP A 1 104 ? -18.150 4.098 0.283 1.00 62.6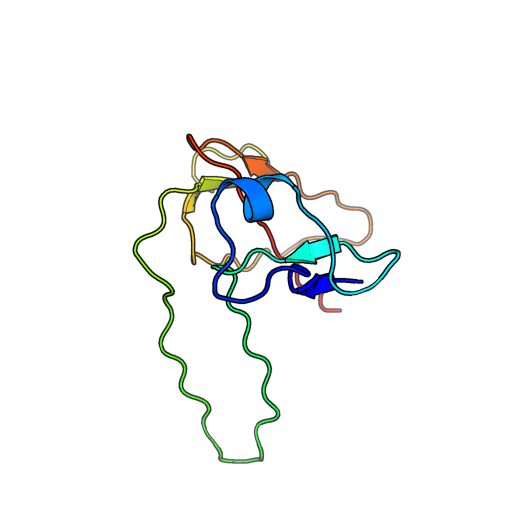2 104 ASP A N 1
ATOM 749 C CA . ASP A 1 104 ? -19.420 4.636 0.804 1.00 62.62 104 ASP A CA 1
ATOM 750 C C . ASP A 1 104 ? -20.281 3.569 1.512 1.00 62.62 104 ASP A C 1
ATOM 752 O O . ASP A 1 104 ? -20.321 2.405 1.035 1.00 62.62 104 ASP A O 1
#

Sequence (104 aa):
MLSPLAAGKGASAEEEKADVPALLETIPIHADFVMAAGIIGEGKRFEWVVGGEDGKSKIRLDGREDSVLGEGDGAFVSSVQAGDVLGFESIGEEEAEVVILDSD

Foldseek 3Di:
DEAAQCCELPDDPVSQVVQHGVDPPHGHDYNQDDDDDDDADPPGDDDDDFDDPDFFWWKAKPPDPVRIDTPRDDDDDPDDDVPDDIDIDTPTPDDDDDDDDDDD

pLDDT: mean 79.64, std 9.59, range [53.53, 93.69]

Radius of gyration: 16.04 Å; chains: 1; bounding box: 41×34×37 Å